Protein AF-A0A851GVS4-F1 (afdb_monomer_lite)

Secondary structure (DSSP, 8-state):
-HHHHHHHHHHHHHHTTSHHHHHHHHHHHHHHHH--SHHHHHHHHHHHHHHH-TT--EEEEEEEEEEE-SSEEEEEEEEEESS-EEEEEEEEEE-TTS-EEEEEEEEEEES-TT--EEEEE-TTS-EEEEESSTTEEEEEEE-

Radius of gyration: 20.76 Å; chains: 1; bounding box: 72×28×41 Å

Foldseek 3Di:
DVVVVVVVVVVVVVVVPPPVVVVVVVVLVVVCVFPVDQVSVQVVVQVVCCVPPVVKDWDGFPDWDWQFFPFKIKIWTWTATPVGIFIKIWMFGQDPVRPTPWIKIKGKDADDPPKYKDWDADPNRDIDIFIPDPRIGMDMDID

pLDDT: mean 79.57, std 13.98, range [48.69, 97.5]

Structure (mmCIF, N/CA/C/O backbone):
data_AF-A0A851GVS4-F1
#
_entry.id   AF-A0A851GVS4-F1
#
loop_
_atom_site.group_PDB
_atom_site.id
_atom_site.type_symbol
_atom_site.label_atom_id
_atom_site.label_alt_id
_atom_site.label_comp_id
_atom_site.label_asym_id
_atom_site.label_entity_id
_atom_site.label_seq_id
_atom_site.pdbx_PDB_ins_code
_atom_site.Cartn_x
_atom_site.Cartn_y
_atom_site.Cartn_z
_atom_site.occupancy
_atom_site.B_iso_or_equiv
_atom_site.auth_seq_id
_atom_site.auth_comp_id
_atom_site.auth_a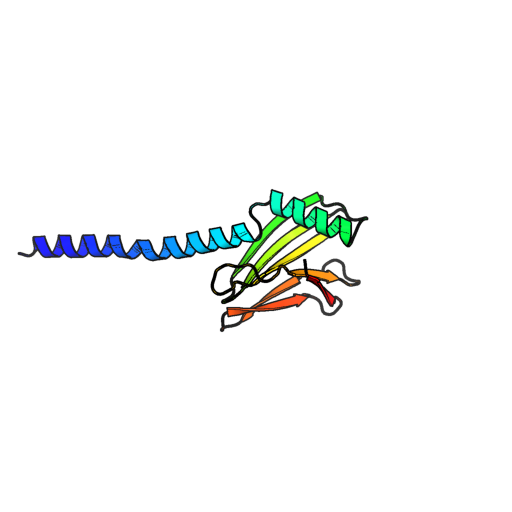sym_id
_atom_site.auth_atom_id
_atom_site.pdbx_PDB_model_num
ATOM 1 N N . MET A 1 1 ? 55.748 -13.628 -23.973 1.00 48.69 1 MET A N 1
ATOM 2 C CA . MET A 1 1 ? 54.461 -13.119 -24.513 1.00 48.69 1 MET A CA 1
ATOM 3 C C . MET A 1 1 ? 53.235 -13.552 -23.697 1.00 48.69 1 MET A C 1
ATOM 5 O O . MET A 1 1 ? 52.275 -12.799 -23.678 1.00 48.69 1 MET A O 1
ATOM 9 N N . ALA A 1 2 ? 53.270 -14.668 -22.953 1.00 49.44 2 ALA A N 1
ATOM 10 C CA . ALA A 1 2 ? 52.143 -15.147 -22.132 1.00 49.44 2 ALA A CA 1
ATOM 11 C C . ALA A 1 2 ? 51.725 -14.226 -20.957 1.00 49.44 2 ALA A C 1
ATOM 13 O O . ALA A 1 2 ? 50.553 -14.170 -20.605 1.00 49.44 2 ALA A O 1
ATOM 14 N N . SER A 1 3 ? 52.652 -13.444 -20.388 1.00 54.28 3 SER A N 1
ATOM 15 C CA . SER A 1 3 ? 52.369 -12.561 -19.238 1.00 54.28 3 SER A CA 1
ATOM 16 C C . SER A 1 3 ? 51.440 -11.377 -19.569 1.00 54.28 3 SER A C 1
ATOM 18 O O . SER A 1 3 ? 50.684 -10.932 -18.710 1.00 54.28 3 SER A O 1
ATOM 20 N N . LYS A 1 4 ? 51.417 -10.910 -20.828 1.00 52.44 4 LYS A N 1
ATOM 21 C CA . LYS A 1 4 ? 50.538 -9.803 -21.254 1.00 52.44 4 LYS A CA 1
ATOM 22 C C . LYS A 1 4 ? 49.075 -10.231 -21.423 1.00 52.44 4 LYS A C 1
ATOM 24 O O . LYS A 1 4 ? 48.183 -9.408 -21.264 1.00 52.44 4 LYS A O 1
ATOM 29 N N . ILE A 1 5 ? 48.835 -11.512 -21.709 1.00 59.41 5 ILE A N 1
ATOM 30 C CA . ILE A 1 5 ? 47.487 -12.070 -21.896 1.00 59.41 5 ILE A CA 1
ATOM 31 C C . ILE A 1 5 ? 46.782 -12.223 -20.542 1.00 59.41 5 ILE A C 1
ATOM 33 O O . ILE A 1 5 ? 45.598 -11.924 -20.427 1.00 59.41 5 ILE A O 1
ATOM 37 N N . PHE A 1 6 ? 47.522 -12.598 -19.495 1.00 57.72 6 PHE A N 1
ATOM 38 C CA . PHE A 1 6 ? 46.963 -12.766 -18.152 1.00 57.72 6 PH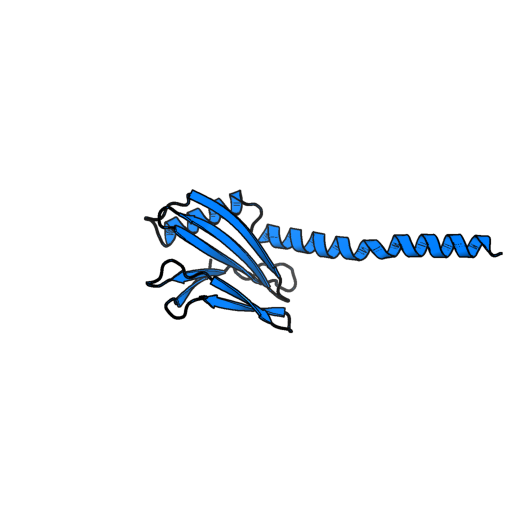E A CA 1
ATOM 39 C C . PHE A 1 6 ? 46.450 -11.444 -17.552 1.00 57.72 6 PHE A C 1
ATOM 41 O O . PHE A 1 6 ? 45.374 -11.409 -16.960 1.00 57.72 6 PHE A O 1
ATOM 48 N N . PHE A 1 7 ? 47.161 -10.333 -17.781 1.00 58.84 7 PHE A N 1
ATOM 49 C CA . PHE A 1 7 ? 46.721 -9.000 -17.343 1.00 58.84 7 PHE A CA 1
ATOM 50 C C . PHE A 1 7 ? 45.452 -8.510 -18.056 1.00 58.84 7 PHE A C 1
ATOM 52 O O . PHE A 1 7 ? 44.654 -7.802 -17.451 1.00 58.84 7 PHE A O 1
ATOM 59 N N . LEU A 1 8 ? 45.247 -8.908 -19.315 1.00 58.38 8 LEU A N 1
ATOM 60 C CA . LEU A 1 8 ? 44.084 -8.521 -20.122 1.00 58.38 8 LEU A CA 1
ATOM 61 C C . LEU A 1 8 ? 42.803 -9.255 -19.699 1.00 58.38 8 LEU A C 1
ATOM 63 O O . LEU A 1 8 ? 41.716 -8.688 -19.742 1.00 58.38 8 LEU A O 1
ATOM 67 N N . ILE A 1 9 ? 42.928 -10.508 -19.254 1.00 59.66 9 ILE A N 1
ATOM 68 C CA . ILE A 1 9 ? 41.795 -11.284 -18.732 1.00 59.66 9 ILE A CA 1
ATOM 69 C C . ILE A 1 9 ? 41.382 -10.754 -17.352 1.00 59.66 9 ILE A C 1
ATOM 71 O O . ILE A 1 9 ? 40.192 -10.629 -17.076 1.00 59.66 9 ILE A O 1
ATOM 75 N N . LEU A 1 10 ? 42.347 -10.371 -16.507 1.00 54.94 10 LEU A N 1
ATOM 76 C CA . LEU A 1 10 ? 42.060 -9.843 -15.172 1.00 54.94 10 LEU A CA 1
ATOM 77 C C . LEU A 1 10 ? 41.293 -8.508 -15.227 1.00 54.94 10 LEU A C 1
ATOM 79 O O . LEU A 1 10 ? 40.365 -8.312 -14.449 1.00 54.94 10 LEU A O 1
ATOM 83 N N . THR A 1 11 ? 41.613 -7.608 -16.165 1.00 57.19 11 THR A N 1
ATOM 84 C CA . THR A 1 11 ? 40.898 -6.325 -16.316 1.00 57.19 11 THR A CA 1
ATOM 85 C C . THR A 1 11 ? 39.483 -6.476 -16.879 1.00 57.19 11 THR A C 1
ATOM 87 O O . THR A 1 11 ? 38.597 -5.716 -16.490 1.00 57.19 11 THR A O 1
ATOM 90 N N . LEU A 1 12 ? 39.228 -7.474 -17.732 1.00 56.25 12 LEU A N 1
ATOM 91 C CA . LEU A 1 12 ? 37.886 -7.757 -18.260 1.00 56.25 12 LEU A CA 1
ATOM 92 C C . LEU A 1 12 ? 36.922 -8.296 -17.190 1.00 56.25 12 LEU A C 1
ATOM 94 O O . LEU A 1 12 ? 35.733 -7.985 -17.232 1.00 56.25 12 LEU A O 1
ATOM 98 N N . VAL A 1 13 ? 37.421 -9.039 -16.197 1.00 59.09 13 VAL A N 1
ATOM 99 C CA . VAL A 1 13 ? 36.590 -9.562 -15.096 1.00 59.09 13 VAL A CA 1
ATOM 100 C C . VAL A 1 13 ? 36.129 -8.445 -14.148 1.00 59.09 13 VAL A C 1
ATOM 102 O O . VAL A 1 13 ? 34.998 -8.485 -13.670 1.00 59.09 13 VAL A O 1
ATOM 105 N N . PHE A 1 14 ? 36.936 -7.398 -13.928 1.00 54.66 14 PHE A N 1
ATOM 106 C CA . PHE A 1 14 ? 36.539 -6.266 -13.074 1.00 54.66 14 PHE A CA 1
ATOM 107 C C . PHE A 1 14 ? 35.487 -5.341 -13.712 1.00 54.66 14 PHE A C 1
ATOM 109 O O . PHE A 1 14 ? 34.720 -4.706 -12.990 1.00 54.66 14 PHE A O 1
ATOM 116 N N . LEU A 1 15 ? 35.398 -5.287 -15.045 1.00 54.78 15 LEU A N 1
ATOM 117 C CA . LEU A 1 15 ? 34.402 -4.470 -15.755 1.00 54.78 15 LEU A CA 1
ATOM 118 C C . LEU A 1 15 ? 33.012 -5.132 -15.826 1.00 54.78 15 LEU A C 1
ATOM 120 O O . LEU A 1 15 ? 32.016 -4.446 -16.049 1.00 54.78 15 LEU A O 1
ATOM 124 N N . GLY A 1 16 ? 32.915 -6.446 -15.593 1.00 53.00 16 GLY A N 1
ATOM 125 C CA . GLY A 1 16 ? 31.657 -7.200 -15.679 1.00 53.00 16 GLY A CA 1
ATOM 126 C C . GLY A 1 16 ? 30.647 -6.936 -14.553 1.00 53.00 16 GLY A C 1
ATOM 127 O O . GLY A 1 16 ? 29.474 -7.262 -14.711 1.00 53.00 16 GLY A O 1
ATOM 128 N N . CYS A 1 17 ? 31.059 -6.320 -13.439 1.00 55.59 17 CYS A N 1
ATOM 129 C CA . CYS A 1 17 ? 30.202 -6.137 -12.257 1.00 55.59 17 CYS A CA 1
ATOM 130 C C . CYS A 1 17 ? 29.549 -4.751 -12.118 1.00 55.59 17 CYS A C 1
ATOM 132 O O . CYS A 1 17 ? 28.800 -4.538 -11.168 1.00 55.59 17 CYS A O 1
ATOM 134 N N . GLN A 1 18 ? 29.786 -3.793 -13.019 1.00 55.22 18 GLN A N 1
ATOM 135 C CA . GLN A 1 18 ? 29.234 -2.439 -12.835 1.00 55.22 18 GLN A CA 1
ATOM 136 C C . GLN A 1 18 ? 27.766 -2.288 -13.273 1.00 55.22 18 GLN A C 1
ATOM 138 O O . GLN A 1 18 ? 27.048 -1.480 -12.688 1.00 55.22 18 GLN A O 1
ATOM 143 N N . LYS A 1 19 ? 27.283 -3.091 -14.234 1.00 52.72 19 LYS A N 1
ATOM 144 C CA . LYS A 1 19 ? 25.928 -2.938 -14.801 1.00 52.72 19 LYS A CA 1
ATOM 145 C C . LYS A 1 19 ? 24.806 -3.222 -13.788 1.00 52.72 19 LYS A C 1
ATOM 147 O O . LYS A 1 19 ? 23.814 -2.508 -13.765 1.00 52.72 19 LYS A O 1
ATOM 152 N N . SER A 1 20 ? 24.994 -4.198 -12.896 1.00 56.59 20 SER A N 1
ATOM 153 C CA . SER A 1 20 ? 23.964 -4.602 -11.922 1.00 56.59 20 SER A CA 1
ATOM 154 C C . SER A 1 20 ? 23.690 -3.557 -10.832 1.00 56.59 20 SER A C 1
ATOM 156 O O . SER A 1 20 ? 22.595 -3.535 -10.276 1.00 56.59 20 SER A O 1
ATOM 158 N N . ASN A 1 21 ? 24.662 -2.698 -10.506 1.00 58.97 21 ASN A N 1
ATOM 159 C CA . ASN A 1 21 ? 24.490 -1.692 -9.452 1.00 58.97 21 ASN A CA 1
ATOM 160 C C . ASN A 1 21 ? 23.712 -0.459 -9.931 1.00 58.97 21 ASN A C 1
ATOM 162 O O . ASN A 1 21 ? 23.054 0.195 -9.120 1.00 58.97 21 ASN A O 1
ATOM 166 N N . GLN A 1 22 ? 23.771 -0.135 -11.227 1.00 60.94 22 GLN A N 1
ATOM 167 C CA . GLN A 1 22 ? 23.018 0.990 -11.787 1.00 60.94 22 GLN A CA 1
ATOM 168 C C . GLN A 1 22 ? 21.512 0.716 -11.785 1.00 60.94 22 GLN A C 1
ATOM 170 O O . GLN A 1 22 ? 20.756 1.565 -11.317 1.00 60.94 22 GLN A O 1
ATOM 175 N N . ASP A 1 23 ? 21.097 -0.482 -12.203 1.00 70.06 23 ASP A N 1
ATOM 176 C CA . ASP A 1 23 ? 19.679 -0.857 -12.256 1.00 70.06 23 ASP A CA 1
ATOM 177 C C . ASP A 1 23 ? 19.051 -0.856 -10.853 1.00 70.06 23 ASP A C 1
ATOM 179 O O . ASP A 1 23 ? 17.993 -0.270 -10.642 1.00 70.06 23 ASP A O 1
ATOM 183 N N . TYR A 1 24 ? 19.745 -1.405 -9.852 1.00 70.88 24 TYR A N 1
ATOM 184 C CA . TYR A 1 24 ? 19.260 -1.408 -8.467 1.00 70.88 24 TYR A CA 1
ATOM 185 C C . TYR A 1 24 ? 19.158 0.001 -7.856 1.00 70.88 24 TYR A C 1
ATOM 187 O O . TYR A 1 24 ? 18.193 0.320 -7.162 1.00 70.88 24 TYR A O 1
ATOM 195 N N . THR A 1 25 ? 20.130 0.874 -8.139 1.00 74.50 25 THR A N 1
ATOM 196 C CA . THR A 1 25 ? 20.103 2.266 -7.656 1.00 74.50 25 THR A CA 1
ATOM 197 C C . THR A 1 25 ? 18.932 3.038 -8.263 1.00 74.50 25 THR A C 1
ATOM 199 O O . THR A 1 25 ? 18.276 3.807 -7.560 1.00 74.50 25 THR A O 1
ATOM 202 N N . HIS A 1 26 ? 18.647 2.806 -9.545 1.00 76.94 26 HIS A N 1
ATOM 203 C CA . HIS A 1 26 ? 17.510 3.401 -10.237 1.00 76.94 26 HIS A CA 1
ATOM 204 C C . HIS A 1 26 ? 16.175 2.931 -9.640 1.00 76.94 26 HIS A C 1
ATOM 206 O O . HIS A 1 26 ? 15.321 3.764 -9.344 1.00 76.94 26 HIS A O 1
ATOM 212 N N . LEU A 1 27 ? 16.023 1.631 -9.357 1.00 77.62 27 LEU A N 1
ATOM 213 C CA . LEU A 1 27 ? 14.824 1.095 -8.698 1.00 77.62 27 LEU A CA 1
ATOM 214 C C . LEU A 1 27 ? 14.587 1.756 -7.333 1.00 77.62 27 LEU A C 1
ATOM 216 O O . LEU A 1 27 ? 13.500 2.275 -7.097 1.00 77.62 27 LEU A O 1
ATOM 220 N N . ILE A 1 28 ? 15.613 1.855 -6.477 1.00 79.88 28 ILE A N 1
ATOM 221 C CA . ILE A 1 28 ? 15.496 2.538 -5.173 1.00 79.88 28 ILE A CA 1
ATOM 222 C C . ILE A 1 28 ? 15.087 4.007 -5.339 1.00 79.88 28 ILE A C 1
ATOM 224 O O . ILE A 1 28 ? 14.313 4.540 -4.542 1.00 79.88 28 ILE A O 1
ATOM 228 N N . GLN A 1 29 ? 15.631 4.705 -6.339 1.00 81.88 29 GLN A N 1
ATOM 229 C CA . GLN A 1 29 ? 15.257 6.095 -6.600 1.00 81.88 29 GLN A CA 1
ATOM 230 C C . GLN A 1 29 ? 13.784 6.213 -6.990 1.00 81.88 29 GLN A C 1
ATOM 232 O O . GLN A 1 29 ? 13.114 7.128 -6.516 1.00 81.88 29 GLN A O 1
ATOM 237 N N . GLN A 1 30 ? 13.272 5.293 -7.805 1.00 80.50 30 GLN A N 1
ATOM 238 C CA . GLN A 1 30 ? 11.866 5.282 -8.188 1.00 80.50 30 GLN A CA 1
ATOM 239 C C . GLN A 1 30 ? 10.942 4.886 -7.024 1.00 80.50 30 GLN A C 1
ATOM 241 O O . GLN A 1 30 ? 9.915 5.529 -6.829 1.00 80.50 30 GLN A O 1
ATOM 246 N N . GLU A 1 31 ? 11.327 3.918 -6.188 1.00 85.81 31 GLU A N 1
ATOM 247 C CA . GLU A 1 31 ? 10.598 3.566 -4.957 1.00 85.81 31 GLU A CA 1
ATOM 248 C C . GLU A 1 31 ? 10.449 4.777 -4.031 1.00 85.81 31 GLU A C 1
ATOM 250 O O . GLU A 1 31 ? 9.354 5.072 -3.547 1.00 85.81 31 GLU A O 1
ATOM 255 N N . LYS A 1 32 ? 11.534 5.544 -3.858 1.00 83.44 32 LYS A N 1
ATOM 256 C CA . LYS A 1 32 ? 11.541 6.772 -3.052 1.00 83.44 32 LYS A CA 1
ATOM 257 C C . LYS A 1 32 ? 10.652 7.881 -3.609 1.00 83.44 32 LYS A C 1
ATOM 259 O O . LYS A 1 32 ? 10.246 8.743 -2.830 1.00 83.44 32 LYS A O 1
ATOM 264 N N . LYS A 1 33 ? 10.358 7.883 -4.917 1.00 81.81 33 LYS A N 1
ATOM 265 C CA . LYS A 1 33 ? 9.393 8.823 -5.515 1.00 81.81 33 LYS A CA 1
ATOM 266 C C . LYS A 1 33 ? 7.962 8.521 -5.043 1.00 81.81 33 LYS A C 1
ATOM 268 O O . LYS A 1 33 ? 7.194 9.463 -4.880 1.00 81.81 33 LYS A O 1
ATOM 273 N N . ILE A 1 34 ? 7.637 7.255 -4.755 1.00 84.94 34 ILE A N 1
ATOM 274 C CA . ILE A 1 34 ? 6.320 6.846 -4.237 1.00 84.94 34 ILE A CA 1
ATOM 275 C C . ILE A 1 34 ? 6.287 6.958 -2.711 1.00 84.94 34 ILE A C 1
ATOM 277 O O . ILE A 1 34 ? 5.480 7.687 -2.148 1.00 84.94 34 ILE A O 1
ATOM 281 N N . VAL A 1 35 ? 7.181 6.254 -2.015 1.00 87.56 35 VAL A N 1
ATOM 282 C CA . VAL A 1 35 ? 7.267 6.269 -0.550 1.00 87.56 35 VAL A CA 1
ATOM 283 C C . VAL A 1 35 ? 8.730 6.399 -0.148 1.00 87.56 35 VAL A C 1
ATOM 285 O O . VAL A 1 35 ? 9.501 5.445 -0.210 1.00 87.56 35 VAL A O 1
ATOM 288 N N . ALA A 1 36 ? 9.116 7.598 0.291 1.00 87.19 36 ALA A N 1
ATOM 289 C CA . ALA A 1 36 ? 10.505 7.905 0.631 1.00 87.19 36 ALA A CA 1
ATOM 290 C C . ALA A 1 36 ? 11.013 7.162 1.881 1.00 87.19 36 ALA A C 1
ATOM 292 O O . ALA A 1 36 ? 12.207 6.867 1.978 1.00 87.19 36 ALA A O 1
ATOM 293 N N . SER A 1 37 ? 10.127 6.886 2.843 1.00 89.38 37 SER A N 1
ATOM 294 C CA . SER A 1 37 ? 10.455 6.230 4.112 1.00 89.38 37 SER A CA 1
ATOM 295 C C . SER A 1 37 ? 9.210 5.659 4.807 1.00 89.38 37 SER A C 1
ATOM 297 O O . SER A 1 37 ? 8.080 5.892 4.373 1.00 89.38 37 SER A O 1
ATOM 299 N N . LYS A 1 38 ? 9.402 4.931 5.919 1.00 90.25 38 LYS A N 1
ATOM 300 C CA . LYS A 1 38 ? 8.290 4.458 6.764 1.00 90.25 38 LYS A CA 1
ATOM 301 C C . LYS A 1 38 ? 7.496 5.614 7.376 1.00 90.25 38 LYS A C 1
ATOM 303 O O . LYS A 1 38 ? 6.287 5.495 7.528 1.00 90.25 38 LYS A O 1
ATOM 308 N N . GLU A 1 39 ? 8.154 6.721 7.698 1.00 93.44 39 GLU A N 1
ATOM 309 C CA . GLU A 1 39 ? 7.521 7.937 8.213 1.00 93.44 39 GLU A CA 1
ATOM 310 C C . GLU A 1 39 ? 6.642 8.582 7.135 1.00 93.44 39 GLU A C 1
ATOM 312 O O . GLU A 1 39 ? 5.481 8.879 7.394 1.00 93.44 39 GLU A O 1
ATOM 317 N N . ALA A 1 40 ? 7.139 8.684 5.896 1.00 92.38 40 ALA A N 1
ATOM 318 C CA . ALA A 1 40 ? 6.330 9.154 4.771 1.00 92.38 40 ALA A CA 1
ATOM 319 C C . ALA A 1 40 ? 5.122 8.231 4.510 1.00 92.38 40 ALA A C 1
ATOM 321 O O . ALA A 1 40 ? 4.024 8.705 4.218 1.00 92.38 40 ALA A O 1
ATOM 322 N N . ALA A 1 41 ? 5.298 6.911 4.655 1.00 93.81 41 ALA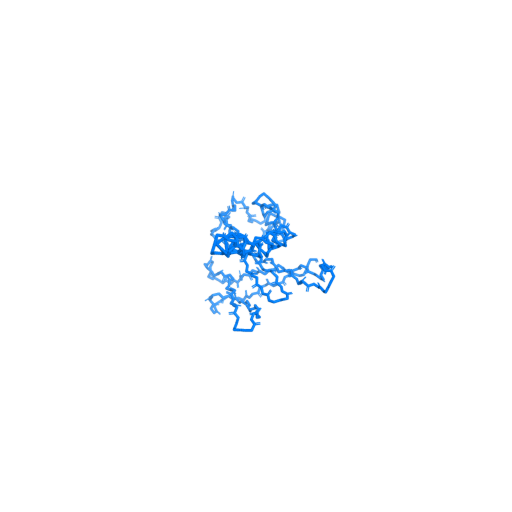 A N 1
ATOM 323 C CA . ALA A 1 41 ? 4.192 5.955 4.590 1.00 93.81 41 ALA A CA 1
ATOM 324 C C . ALA A 1 41 ? 3.165 6.198 5.707 1.00 93.81 41 ALA A C 1
ATOM 326 O O . ALA A 1 41 ? 1.964 6.174 5.450 1.00 93.81 41 ALA A O 1
ATOM 327 N N . PHE A 1 42 ? 3.633 6.457 6.932 1.00 95.88 42 PHE A N 1
ATOM 328 C CA . PHE A 1 42 ? 2.781 6.745 8.082 1.00 95.88 42 PHE A CA 1
ATOM 329 C C . PHE A 1 42 ? 1.929 7.993 7.840 1.00 95.88 42 PHE A C 1
ATOM 331 O O . PHE A 1 42 ? 0.715 7.957 8.039 1.00 95.88 42 PHE A O 1
ATOM 338 N N . GLU A 1 43 ? 2.536 9.079 7.358 1.00 94.62 43 GLU A N 1
ATOM 339 C CA . GLU A 1 43 ? 1.826 10.321 7.036 1.00 94.62 43 GLU A CA 1
ATOM 340 C C . GLU A 1 43 ? 0.755 10.102 5.963 1.00 94.62 43 GLU A C 1
ATOM 342 O O . GLU A 1 43 ? -0.398 10.492 6.156 1.00 94.62 43 GLU A O 1
ATOM 347 N N . ARG A 1 44 ? 1.101 9.415 4.866 1.00 91.62 44 ARG A N 1
ATOM 348 C CA . ARG A 1 44 ? 0.157 9.118 3.778 1.00 91.62 44 ARG A CA 1
ATOM 349 C C . ARG A 1 44 ? -1.017 8.258 4.241 1.00 91.62 44 ARG A C 1
ATOM 351 O O . ARG A 1 44 ? -2.165 8.590 3.953 1.00 91.62 44 ARG A O 1
ATOM 358 N N . VAL A 1 45 ? -0.752 7.183 4.987 1.00 93.81 45 VAL A N 1
ATOM 359 C CA . VAL A 1 45 ? -1.816 6.322 5.530 1.00 93.81 45 VAL A CA 1
ATOM 360 C C . VAL A 1 45 ? -2.687 7.102 6.515 1.00 93.81 45 VAL A C 1
ATOM 362 O O . VAL A 1 45 ? -3.906 6.992 6.458 1.00 93.81 45 VAL A O 1
ATOM 365 N N . THR A 1 46 ? -2.097 7.946 7.364 1.00 95.25 46 THR A N 1
ATOM 366 C CA . THR A 1 46 ? -2.858 8.789 8.301 1.00 95.25 46 THR A CA 1
ATOM 367 C C . THR A 1 46 ? -3.812 9.727 7.562 1.00 95.25 46 THR A C 1
ATOM 369 O O . THR A 1 46 ? -4.983 9.819 7.923 1.00 95.25 46 THR A O 1
ATOM 372 N N . GLN A 1 47 ? -3.343 10.396 6.503 1.00 93.00 47 GLN A N 1
ATOM 373 C CA . GLN A 1 47 ? -4.182 11.274 5.679 1.00 93.00 47 GLN A CA 1
ATOM 374 C C . GLN A 1 47 ? -5.311 10.504 4.984 1.00 93.00 47 GLN A C 1
ATOM 376 O O . GLN A 1 47 ? -6.449 10.975 4.939 1.00 93.00 47 GLN A O 1
ATOM 381 N N . TYR A 1 48 ? -5.009 9.312 4.467 1.00 91.56 48 TYR A N 1
ATOM 382 C CA . TYR A 1 48 ? -5.996 8.435 3.848 1.00 91.56 48 TYR A CA 1
ATOM 383 C C . TYR A 1 48 ? -7.087 8.004 4.841 1.00 91.56 48 TYR A C 1
ATOM 385 O O . TYR A 1 48 ? -8.274 8.182 4.554 1.00 91.56 48 TYR A O 1
ATOM 393 N N . LEU A 1 49 ? -6.699 7.504 6.021 1.00 92.19 49 LEU A N 1
ATOM 394 C CA . LEU A 1 49 ? -7.634 7.091 7.071 1.00 92.19 49 LEU A CA 1
ATOM 395 C C . LEU A 1 49 ? -8.488 8.270 7.537 1.00 92.19 49 LEU A C 1
ATOM 397 O O . LEU A 1 49 ? -9.705 8.154 7.563 1.00 92.19 49 LEU A O 1
ATOM 401 N N . ALA A 1 50 ? -7.898 9.443 7.775 1.00 92.69 50 ALA A N 1
ATOM 402 C CA . ALA A 1 50 ? -8.656 10.630 8.173 1.00 92.69 50 ALA A CA 1
ATOM 403 C C . ALA A 1 50 ? -9.751 11.024 7.159 1.00 92.69 50 ALA A C 1
ATOM 405 O O . ALA A 1 50 ? -10.779 11.578 7.548 1.00 92.69 50 ALA A O 1
ATOM 406 N N . LYS A 1 51 ? -9.542 10.744 5.863 1.00 89.44 51 LYS A N 1
ATOM 407 C CA . LYS A 1 51 ? -10.502 11.047 4.792 1.00 89.44 51 LYS A CA 1
ATOM 408 C C . LYS A 1 51 ? -11.573 9.967 4.624 1.00 89.44 51 LYS A C 1
ATOM 410 O O . LYS A 1 51 ? -12.726 10.313 4.389 1.00 89.44 51 LYS A O 1
ATOM 415 N N . GLN A 1 52 ? -11.193 8.690 4.680 1.00 87.31 52 GLN A N 1
ATOM 416 C CA . GLN A 1 52 ? -12.077 7.570 4.317 1.00 87.31 52 GLN A CA 1
ATOM 417 C C . GLN A 1 52 ? -12.664 6.838 5.529 1.00 87.31 52 GLN A C 1
ATOM 419 O O . GLN A 1 52 ? -13.791 6.353 5.472 1.00 87.31 52 GLN A O 1
ATOM 424 N N . PHE A 1 53 ? -11.916 6.786 6.629 1.00 89.12 53 PHE A N 1
ATOM 425 C CA . PHE A 1 53 ? -12.232 6.048 7.850 1.00 89.12 53 PHE A CA 1
ATOM 426 C C . PHE A 1 53 ? -11.874 6.903 9.079 1.00 89.12 53 PHE A C 1
ATOM 428 O O . PHE A 1 53 ? -10.939 6.574 9.805 1.00 89.12 53 PHE A O 1
ATOM 435 N N . PRO A 1 54 ? -12.577 8.026 9.327 1.00 89.50 54 PRO A N 1
ATOM 436 C CA . PRO A 1 54 ? -12.179 9.021 10.332 1.00 89.50 54 PRO A CA 1
ATOM 437 C C . PRO A 1 54 ? -12.174 8.493 11.775 1.00 89.50 54 PRO A C 1
ATOM 439 O O . PRO A 1 54 ? -11.588 9.116 12.658 1.00 89.50 54 PRO A O 1
ATOM 442 N N . GLU A 1 55 ? -12.833 7.361 12.023 1.00 90.44 55 GLU A N 1
ATOM 443 C CA . GLU A 1 55 ? -12.823 6.676 13.315 1.00 90.44 55 GLU A CA 1
ATOM 444 C C . GLU A 1 55 ? -11.606 5.753 13.487 1.00 90.44 55 GLU A C 1
ATOM 446 O O . GLU A 1 55 ? -11.302 5.357 14.611 1.00 90.44 55 GLU A O 1
ATOM 451 N N . GLU A 1 56 ? -10.881 5.426 12.413 1.00 91.56 56 GLU A N 1
ATOM 452 C CA . GLU A 1 56 ? -9.668 4.612 12.462 1.00 91.56 56 GLU A CA 1
ATOM 453 C C . GLU A 1 56 ? -8.419 5.452 12.754 1.00 91.56 56 GLU A C 1
ATOM 455 O O . GLU A 1 56 ? -8.170 6.501 12.162 1.00 91.56 56 GLU A O 1
ATOM 460 N N . ALA A 1 57 ? -7.597 4.951 13.673 1.00 93.75 57 ALA A N 1
ATOM 461 C CA . ALA A 1 57 ? -6.352 5.553 14.106 1.00 93.75 57 ALA A CA 1
ATOM 462 C C . ALA A 1 57 ? -5.186 4.631 13.743 1.00 93.75 57 ALA A C 1
ATOM 464 O O . ALA A 1 57 ? -5.117 3.476 14.172 1.00 93.75 57 ALA A O 1
ATOM 465 N N . LEU A 1 58 ? -4.241 5.165 12.970 1.00 96.88 58 LEU A N 1
ATOM 466 C CA . LEU A 1 58 ? -3.015 4.460 12.622 1.00 96.88 58 LEU A CA 1
ATOM 467 C C . LEU A 1 58 ? -2.138 4.266 13.864 1.00 96.88 58 LEU A C 1
ATOM 469 O O . LEU A 1 58 ? -1.735 5.238 14.500 1.00 96.88 58 LEU A O 1
ATOM 473 N N . LEU A 1 59 ? -1.803 3.014 14.178 1.00 96.69 59 LEU A N 1
ATOM 474 C CA . LEU A 1 59 ? -0.889 2.677 15.270 1.00 96.69 59 LEU A CA 1
ATOM 475 C C . LEU A 1 59 ? 0.554 2.589 14.773 1.00 96.69 59 LEU A C 1
ATOM 477 O O . LEU A 1 59 ? 1.457 3.148 15.390 1.00 96.69 59 LEU A O 1
ATOM 481 N N . GLN A 1 60 ? 0.780 1.887 13.658 1.00 96.94 60 GLN A N 1
ATOM 482 C CA . GLN A 1 60 ? 2.118 1.700 13.094 1.00 96.94 60 GLN A CA 1
ATOM 483 C C . GLN A 1 60 ? 2.104 1.240 11.632 1.00 96.94 60 GLN A C 1
ATOM 485 O O . GLN A 1 60 ? 1.144 0.628 11.158 1.00 96.94 60 GLN A O 1
ATOM 490 N N . ILE A 1 61 ? 3.228 1.476 10.945 1.00 97.50 61 ILE A N 1
ATOM 491 C CA . ILE A 1 61 ? 3.560 0.852 9.659 1.00 97.50 61 ILE A CA 1
ATOM 492 C C . ILE A 1 61 ? 4.425 -0.386 9.912 1.00 97.50 61 ILE A C 1
ATOM 494 O O . ILE A 1 61 ?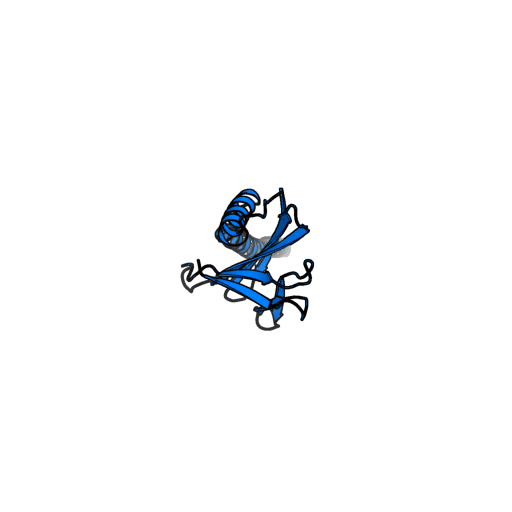 5.605 -0.286 10.273 1.00 97.50 61 ILE A O 1
ATOM 498 N N . ASN A 1 62 ? 3.855 -1.562 9.664 1.00 94.88 62 ASN A N 1
ATOM 499 C CA . ASN A 1 62 ? 4.539 -2.840 9.839 1.00 94.88 62 ASN A CA 1
ATOM 500 C C . ASN A 1 62 ? 5.628 -2.996 8.773 1.00 94.88 62 ASN A C 1
ATOM 502 O O . ASN A 1 62 ? 6.818 -3.167 9.073 1.00 94.88 62 ASN A O 1
ATOM 506 N N . HIS A 1 63 ? 5.228 -2.876 7.508 1.00 93.50 63 HIS A N 1
ATOM 507 C CA . HIS A 1 63 ? 6.096 -3.141 6.372 1.00 93.50 63 HIS A CA 1
ATOM 508 C C . HIS A 1 63 ? 5.678 -2.339 5.136 1.00 93.50 63 HIS A C 1
ATOM 510 O O . HIS A 1 63 ? 4.500 -2.051 4.948 1.00 93.50 63 HIS A O 1
ATOM 516 N N . VAL A 1 64 ? 6.653 -2.002 4.292 1.00 93.44 64 VAL A N 1
ATOM 517 C CA . VAL A 1 64 ? 6.430 -1.409 2.969 1.00 93.44 64 VAL A CA 1
ATOM 518 C C . VAL A 1 64 ? 7.176 -2.275 1.963 1.00 93.44 64 VAL A C 1
ATOM 520 O O . VAL A 1 64 ? 8.373 -2.505 2.134 1.00 93.44 64 VAL A O 1
ATOM 523 N N . SER A 1 65 ? 6.472 -2.768 0.951 1.00 90.56 65 SER A N 1
ATOM 524 C CA . SER A 1 65 ? 7.048 -3.533 -0.158 1.00 90.56 65 SER A CA 1
ATOM 525 C C . SER A 1 65 ? 6.801 -2.815 -1.474 1.00 90.56 65 SER A C 1
ATOM 527 O O . SER A 1 65 ? 5.818 -2.092 -1.609 1.00 90.56 65 SER A O 1
ATOM 529 N N . PHE A 1 66 ? 7.651 -3.071 -2.462 1.00 90.12 66 PHE A N 1
ATOM 530 C CA . PHE A 1 66 ? 7.501 -2.520 -3.801 1.00 90.12 66 PHE A CA 1
ATOM 531 C C . PHE A 1 66 ? 7.403 -3.643 -4.828 1.00 90.12 66 PHE A C 1
ATOM 533 O O . PHE A 1 66 ? 8.118 -4.642 -4.748 1.00 90.12 66 PHE A O 1
ATOM 540 N N . VAL A 1 67 ? 6.501 -3.474 -5.790 1.00 87.25 67 VAL A N 1
ATOM 541 C CA . VAL A 1 67 ? 6.361 -4.337 -6.960 1.00 87.25 67 VAL A CA 1
ATOM 542 C C . VAL A 1 67 ? 6.603 -3.488 -8.197 1.00 87.25 67 VAL A C 1
ATOM 544 O O . VAL A 1 67 ? 5.935 -2.477 -8.414 1.00 87.25 67 VAL A O 1
ATOM 547 N N . HIS A 1 68 ? 7.565 -3.918 -9.006 1.00 84.19 68 HIS A N 1
ATOM 548 C CA . HIS A 1 68 ? 7.979 -3.234 -10.223 1.00 84.19 68 HIS A CA 1
ATOM 549 C C . HIS A 1 68 ? 7.370 -3.937 -11.432 1.00 84.19 68 HIS A C 1
ATOM 551 O O . HIS A 1 68 ? 7.651 -5.109 -11.679 1.00 84.19 68 HIS A O 1
ATOM 557 N N . GLY A 1 69 ? 6.520 -3.226 -12.165 1.00 79.06 69 GLY A N 1
ATOM 558 C CA . GLY A 1 69 ? 6.048 -3.623 -13.486 1.00 79.06 69 GLY A CA 1
ATOM 559 C C . GLY A 1 69 ? 6.776 -2.858 -14.586 1.00 79.06 69 GLY A C 1
ATOM 560 O O . GLY A 1 69 ? 7.541 -1.933 -14.322 1.00 79.06 69 GLY A O 1
ATOM 561 N N . SER A 1 70 ? 6.496 -3.197 -15.842 1.00 77.88 70 SER A N 1
ATOM 562 C CA . SER A 1 70 ? 7.166 -2.561 -16.987 1.00 77.88 70 SER A CA 1
ATOM 563 C C . SER A 1 70 ? 6.874 -1.061 -17.122 1.00 77.88 70 SER A C 1
ATOM 565 O O . SER A 1 70 ? 7.713 -0.324 -17.626 1.00 77.88 70 SER A O 1
ATOM 567 N N . HIS A 1 71 ? 5.700 -0.606 -16.666 1.00 77.62 71 HIS A N 1
ATOM 568 C CA . HIS A 1 71 ? 5.232 0.784 -16.821 1.00 77.62 71 HIS A CA 1
ATOM 569 C C . HIS A 1 71 ? 4.625 1.370 -15.541 1.00 77.62 71 HIS A C 1
ATOM 571 O O . HIS A 1 71 ? 4.033 2.446 -15.559 1.00 77.62 71 HIS A O 1
ATOM 577 N N . LYS A 1 72 ? 4.713 0.652 -14.421 1.00 83.81 72 LYS A N 1
ATOM 578 C CA . LYS A 1 72 ? 4.164 1.102 -13.143 1.00 83.81 72 LYS A CA 1
ATOM 579 C C . LYS A 1 72 ? 4.949 0.522 -11.988 1.00 83.81 72 LYS A C 1
ATOM 581 O O . LYS A 1 72 ? 5.453 -0.596 -12.082 1.00 83.81 72 LYS A O 1
ATOM 586 N N . ILE A 1 73 ? 4.993 1.262 -10.893 1.00 86.12 73 ILE A N 1
ATOM 587 C CA . ILE A 1 73 ? 5.517 0.778 -9.622 1.00 86.12 73 ILE A CA 1
ATOM 588 C C . ILE A 1 73 ? 4.390 0.849 -8.607 1.00 86.12 73 ILE A C 1
ATOM 590 O O . ILE A 1 73 ? 3.610 1.801 -8.576 1.00 86.12 73 ILE A O 1
ATOM 594 N N . VAL A 1 74 ? 4.295 -0.199 -7.802 1.00 89.88 74 VAL A N 1
ATOM 595 C CA . VAL A 1 74 ? 3.250 -0.369 -6.804 1.00 89.88 74 VAL A CA 1
ATOM 596 C C . VAL A 1 74 ? 3.903 -0.466 -5.435 1.00 89.88 74 VAL A C 1
ATOM 598 O O . VAL A 1 74 ? 4.705 -1.368 -5.199 1.00 89.88 74 VAL A O 1
ATOM 601 N N . ALA A 1 75 ? 3.563 0.447 -4.529 1.00 92.25 75 ALA A N 1
ATOM 602 C CA . ALA A 1 75 ? 3.945 0.367 -3.126 1.00 92.25 75 ALA A CA 1
ATOM 603 C C . ALA A 1 75 ? 2.818 -0.293 -2.323 1.00 92.25 75 ALA A C 1
ATOM 605 O O . ALA A 1 75 ? 1.685 0.183 -2.320 1.00 92.25 75 ALA A O 1
ATOM 606 N N . LEU A 1 76 ? 3.130 -1.384 -1.627 1.00 92.50 76 LEU A N 1
ATOM 607 C CA . LEU A 1 76 ? 2.233 -2.066 -0.702 1.00 92.50 76 LEU A CA 1
ATOM 608 C C . LEU A 1 76 ? 2.615 -1.667 0.719 1.00 92.50 76 LEU A C 1
ATOM 610 O O . LEU A 1 76 ? 3.681 -2.040 1.209 1.00 92.50 76 LEU A O 1
ATOM 614 N N . ILE A 1 77 ? 1.743 -0.924 1.386 1.00 94.81 77 ILE A N 1
ATOM 615 C CA . ILE A 1 77 ? 1.938 -0.460 2.755 1.00 94.81 77 ILE A CA 1
ATOM 616 C C . ILE A 1 77 ? 1.073 -1.320 3.670 1.00 94.81 77 ILE A C 1
ATOM 618 O O . ILE A 1 77 ? -0.151 -1.241 3.626 1.00 94.81 77 ILE A O 1
ATOM 622 N N . PHE A 1 78 ? 1.705 -2.135 4.508 1.00 93.62 78 PHE A N 1
ATOM 623 C CA . PHE A 1 78 ? 1.040 -2.933 5.534 1.00 93.62 78 PHE A CA 1
ATOM 624 C C . PHE A 1 78 ? 1.072 -2.178 6.857 1.00 93.62 78 PHE A C 1
ATOM 626 O O . PHE A 1 78 ? 2.147 -1.810 7.345 1.00 93.62 78 PHE A O 1
ATOM 633 N N . TYR A 1 79 ? -0.096 -1.966 7.449 1.00 94.50 79 TYR A N 1
ATOM 634 C CA . TYR A 1 79 ? -0.249 -1.140 8.637 1.00 94.50 79 TYR A CA 1
ATOM 635 C C . TYR A 1 79 ? -1.224 -1.752 9.637 1.00 94.5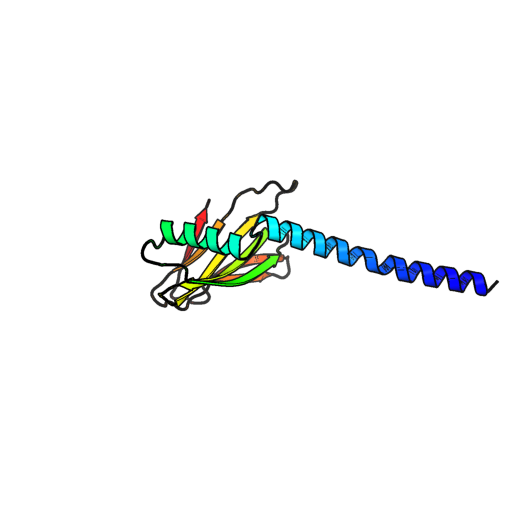0 79 TYR A C 1
ATOM 637 O O . TYR A 1 79 ? -1.962 -2.684 9.321 1.00 94.50 79 TYR A O 1
ATOM 645 N N . GLN A 1 80 ? -1.190 -1.241 10.864 1.00 95.19 80 GLN A N 1
ATOM 646 C CA . GLN A 1 80 ? -2.067 -1.674 11.944 1.00 95.19 80 GLN A CA 1
ATOM 647 C C . GLN A 1 80 ? -2.855 -0.484 12.486 1.00 95.19 80 GLN A C 1
ATOM 649 O O . GLN A 1 80 ? -2.272 0.566 12.772 1.00 95.19 80 GLN A O 1
ATOM 654 N N . THR A 1 81 ? -4.159 -0.667 12.657 1.00 94.81 81 THR A N 1
ATOM 655 C CA . THR A 1 81 ? -5.061 0.269 13.341 1.00 94.81 81 THR A CA 1
ATOM 656 C C . THR A 1 81 ? -5.638 -0.395 14.591 1.00 94.81 81 THR A C 1
ATOM 658 O O . THR A 1 81 ? -5.298 -1.534 14.926 1.00 94.81 81 THR A O 1
ATOM 661 N N . GLN A 1 82 ? -6.510 0.304 15.315 1.00 92.44 82 GLN A N 1
ATOM 662 C CA . GLN A 1 82 ? -7.239 -0.286 16.437 1.00 92.44 82 GLN A CA 1
ATOM 663 C C . GLN A 1 82 ? -8.239 -1.375 16.011 1.00 92.44 82 GLN A C 1
ATOM 665 O O . GLN A 1 82 ? -8.681 -2.140 16.866 1.00 92.44 82 GLN A O 1
ATOM 670 N N . THR A 1 83 ? -8.602 -1.453 14.723 1.00 88.56 83 THR A N 1
ATOM 671 C CA . THR A 1 83 ? -9.552 -2.446 14.191 1.00 88.56 83 THR A CA 1
ATOM 672 C C . THR A 1 83 ? -8.863 -3.700 13.653 1.00 88.56 83 THR A C 1
ATOM 674 O O . THR A 1 83 ? -9.507 -4.741 13.542 1.00 88.56 83 THR A O 1
ATOM 677 N N . GLY A 1 84 ? -7.556 -3.648 13.371 1.00 89.50 84 GLY A N 1
ATOM 678 C CA . GLY A 1 84 ? -6.801 -4.814 12.919 1.00 89.50 84 GLY A CA 1
ATOM 679 C C . GLY A 1 84 ? -5.595 -4.485 12.045 1.00 89.50 84 GLY A C 1
ATOM 680 O O . GLY A 1 84 ? -5.048 -3.381 12.077 1.00 89.50 84 GLY A O 1
ATOM 681 N N . GLU A 1 85 ? -5.156 -5.490 11.288 1.00 90.62 85 GLU A N 1
ATOM 682 C CA . GLU A 1 85 ? -4.115 -5.350 10.272 1.00 90.62 85 GLU A CA 1
ATOM 683 C C . GLU A 1 85 ? -4.725 -5.104 8.899 1.00 90.62 85 GLU A C 1
ATOM 685 O O . GLU A 1 85 ? -5.574 -5.867 8.444 1.00 90.62 85 GLU A O 1
ATOM 690 N N . HIS A 1 86 ? -4.183 -4.119 8.194 1.00 89.69 86 HIS A N 1
ATOM 691 C CA . HIS A 1 86 ? -4.692 -3.663 6.909 1.00 89.69 86 HIS A CA 1
ATOM 692 C C . HIS A 1 86 ? -3.556 -3.458 5.913 1.00 89.69 86 HIS A C 1
ATOM 694 O O . HIS A 1 86 ? -2.366 -3.489 6.259 1.00 89.69 86 HIS A O 1
ATOM 700 N N . ASN A 1 87 ? -3.914 -3.229 4.653 1.00 90.44 87 ASN A N 1
ATOM 701 C CA . ASN A 1 87 ? -2.967 -2.754 3.662 1.00 90.44 87 ASN A CA 1
ATOM 702 C C . ASN A 1 87 ? -3.551 -1.671 2.758 1.00 90.44 87 ASN A C 1
ATOM 704 O O . ASN A 1 87 ? -4.743 -1.634 2.478 1.00 90.44 87 ASN A O 1
ATOM 708 N N . LEU A 1 88 ? -2.672 -0.778 2.317 1.00 91.50 88 LEU A N 1
ATOM 709 C CA . LEU A 1 88 ? -2.950 0.281 1.361 1.00 91.50 88 LEU A CA 1
ATOM 710 C C . LEU A 1 88 ? -1.975 0.118 0.206 1.00 91.50 88 LEU A C 1
ATOM 712 O O . LEU A 1 88 ? -0.776 -0.072 0.423 1.00 91.50 88 LEU A O 1
ATOM 716 N N . VAL A 1 89 ? -2.489 0.190 -1.013 1.00 91.50 89 VAL A N 1
ATOM 717 C CA . VAL A 1 89 ? -1.678 0.123 -2.221 1.00 91.50 89 VAL A CA 1
ATOM 718 C C . VAL A 1 89 ? -1.626 1.494 -2.871 1.00 91.50 89 VAL A C 1
ATOM 720 O O . VAL A 1 89 ? -2.668 2.107 -3.082 1.00 91.50 89 VAL A O 1
ATOM 723 N N . ILE A 1 90 ? -0.416 1.962 -3.172 1.00 89.75 90 ILE A N 1
ATOM 724 C CA . ILE A 1 90 ? -0.169 3.189 -3.930 1.00 89.75 90 ILE A CA 1
ATOM 725 C C . ILE A 1 90 ? 0.413 2.799 -5.282 1.00 89.75 90 ILE A C 1
ATOM 727 O O . ILE A 1 90 ? 1.468 2.165 -5.347 1.00 89.75 90 ILE A O 1
ATOM 731 N N . GLU A 1 91 ? -0.261 3.181 -6.355 1.00 87.19 91 GLU A N 1
ATOM 732 C CA . GLU A 1 91 ? 0.197 2.961 -7.721 1.00 87.19 91 GLU A CA 1
ATOM 733 C C . GLU A 1 91 ? 0.717 4.256 -8.322 1.00 87.19 91 GLU A C 1
ATOM 735 O O . GLU A 1 91 ? 0.071 5.302 -8.224 1.00 87.19 91 GLU A O 1
ATOM 740 N N . GLN A 1 92 ? 1.854 4.155 -9.007 1.00 85.00 92 GLN A N 1
ATOM 741 C CA . GLN A 1 92 ? 2.414 5.245 -9.786 1.00 85.00 92 GLN A CA 1
ATOM 742 C C . GLN A 1 92 ? 2.780 4.749 -11.186 1.00 85.00 92 GLN A C 1
ATOM 744 O O . GLN A 1 92 ? 3.602 3.841 -11.345 1.00 85.00 92 GLN A O 1
ATOM 749 N N . GLU A 1 93 ? 2.175 5.353 -12.207 1.00 80.81 93 GLU A N 1
ATOM 750 C CA . GLU A 1 93 ? 2.524 5.097 -13.607 1.00 80.81 93 GLU A CA 1
ATOM 751 C C . GLU A 1 93 ? 3.841 5.801 -13.970 1.00 80.81 93 GLU A C 1
ATOM 753 O O . GLU A 1 93 ? 4.078 6.959 -13.611 1.00 80.81 93 GLU A O 1
ATOM 758 N N . LEU A 1 94 ? 4.715 5.086 -14.680 1.00 70.25 94 LEU A N 1
ATOM 759 C CA . LEU A 1 94 ? 5.982 5.602 -15.187 1.00 70.25 94 LEU A CA 1
ATOM 760 C C . LEU A 1 94 ? 5.760 6.144 -16.606 1.00 70.25 94 LEU A C 1
ATOM 762 O O . LEU A 1 94 ? 5.618 5.371 -17.550 1.00 70.25 94 LEU A O 1
ATOM 766 N N . GLY A 1 95 ? 5.726 7.469 -16.766 1.00 64.38 95 GLY A N 1
ATOM 767 C CA . GLY A 1 95 ? 5.711 8.105 -18.087 1.00 64.38 95 GLY A CA 1
ATOM 768 C C . GLY A 1 95 ? 7.087 8.091 -18.774 1.00 64.38 95 GLY A C 1
ATOM 769 O O . GLY A 1 95 ? 8.116 7.964 -18.110 1.00 64.38 95 GLY A O 1
ATOM 770 N N . GLU A 1 96 ? 7.117 8.315 -20.096 1.00 54.62 96 GLU A N 1
ATOM 771 C CA . GLU A 1 96 ? 8.342 8.316 -20.931 1.00 54.62 96 GLU A CA 1
ATOM 772 C C . GLU A 1 96 ? 9.421 9.335 -20.493 1.00 54.62 96 GLU A C 1
ATOM 774 O O . GLU A 1 96 ? 10.572 9.215 -20.897 1.00 54.62 96 GLU A O 1
ATOM 779 N N . ASN A 1 97 ? 9.078 10.310 -19.639 1.00 53.97 97 ASN A N 1
ATOM 780 C CA . ASN A 1 97 ? 9.980 11.356 -19.133 1.00 53.97 97 ASN A CA 1
ATOM 781 C C . ASN A 1 97 ? 9.957 11.499 -17.597 1.00 53.97 97 ASN A C 1
ATOM 783 O O . ASN A 1 97 ? 10.133 12.599 -17.082 1.00 53.97 97 ASN A O 1
ATOM 787 N N . GLU A 1 98 ? 9.678 10.424 -16.851 1.00 52.56 98 GLU A N 1
ATOM 788 C CA . GLU A 1 98 ? 9.559 10.437 -15.376 1.00 52.56 98 GLU A CA 1
ATOM 789 C C . GLU A 1 98 ? 8.474 11.368 -14.793 1.00 52.56 98 GLU A C 1
ATOM 791 O O . GLU A 1 98 ? 8.376 11.515 -13.572 1.00 52.56 98 GLU A O 1
ATOM 796 N N . ASN A 1 99 ? 7.642 11.984 -15.634 1.00 50.69 99 ASN A N 1
ATOM 797 C CA . ASN A 1 99 ? 6.495 12.757 -15.181 1.00 50.69 99 ASN A CA 1
ATOM 798 C C . ASN A 1 99 ? 5.423 11.794 -14.659 1.00 50.69 99 ASN A C 1
ATOM 800 O O . ASN A 1 99 ? 4.922 10.946 -15.399 1.00 50.69 99 ASN A O 1
ATOM 804 N N . VAL A 1 100 ? 5.103 11.925 -13.371 1.00 56.72 100 VAL A N 1
ATOM 805 C CA . VAL A 1 100 ? 4.053 11.161 -12.692 1.00 56.72 100 VAL A CA 1
ATOM 806 C C . VAL A 1 100 ? 2.706 11.541 -13.297 1.00 56.72 100 VAL A C 1
ATOM 808 O O . VAL A 1 100 ? 2.305 12.700 -13.213 1.00 56.72 100 VAL A O 1
ATOM 811 N N . MET A 1 101 ? 2.029 10.586 -13.939 1.00 55.03 101 MET A N 1
ATOM 812 C CA . MET A 1 101 ? 0.758 10.846 -14.630 1.00 55.03 101 MET A CA 1
ATOM 813 C C . MET A 1 101 ? -0.476 10.740 -13.721 1.00 55.03 101 MET A C 1
ATOM 815 O O . MET A 1 101 ? -1.544 11.213 -14.095 1.00 55.03 101 MET A O 1
ATOM 819 N N . GLY A 1 102 ? -0.324 10.190 -12.516 1.00 65.50 102 GLY A N 1
ATOM 820 C CA . GLY A 1 102 ? -1.369 10.125 -11.496 1.00 65.50 102 GLY A CA 1
ATOM 821 C C . GLY A 1 102 ? -1.008 9.130 -10.397 1.00 65.50 102 GLY A C 1
ATOM 822 O O . GLY A 1 102 ? -0.294 8.157 -10.653 1.00 65.50 102 GLY A O 1
ATOM 823 N N . GLU A 1 103 ? -1.481 9.390 -9.180 1.00 75.19 103 GLU A N 1
ATOM 824 C CA . GLU A 1 103 ? -1.376 8.472 -8.046 1.00 75.19 103 GLU A CA 1
ATOM 825 C C . GLU A 1 103 ? -2.741 7.825 -7.799 1.00 75.19 103 GLU A C 1
ATOM 827 O O . GLU A 1 103 ? -3.765 8.512 -7.735 1.00 75.19 103 GLU A O 1
ATOM 832 N N . LYS A 1 104 ? -2.760 6.496 -7.663 1.00 84.31 104 LYS A N 1
ATOM 833 C CA . LYS A 1 104 ? -3.974 5.753 -7.302 1.00 84.31 104 LYS A CA 1
ATOM 834 C C . LYS A 1 104 ? -3.783 5.040 -5.977 1.00 84.31 104 LYS A C 1
ATOM 836 O O . LYS A 1 104 ? -2.773 4.378 -5.756 1.00 84.31 104 LYS A O 1
ATOM 841 N N . LEU A 1 105 ? -4.775 5.182 -5.106 1.00 84.69 105 LEU A N 1
ATOM 842 C CA . LEU A 1 105 ? -4.838 4.554 -3.791 1.00 84.69 105 LEU A CA 1
ATOM 843 C C . LEU A 1 105 ? -5.881 3.446 -3.820 1.00 84.69 105 LEU A C 1
ATOM 845 O O . LEU A 1 105 ? -7.060 3.734 -4.021 1.00 84.69 105 LEU A O 1
ATOM 849 N N . SER A 1 106 ? -5.460 2.209 -3.582 1.00 87.62 106 SER A N 1
ATOM 850 C CA . SER A 1 106 ? -6.321 1.029 -3.640 1.00 87.62 106 SER A CA 1
ATOM 851 C C . SER A 1 106 ? -6.359 0.297 -2.290 1.00 87.62 106 SER A C 1
ATOM 853 O O . SER A 1 106 ? -5.318 0.028 -1.686 1.00 87.62 106 SER A O 1
ATOM 855 N N . THR A 1 107 ? -7.563 -0.039 -1.819 1.00 86.12 107 THR A N 1
ATOM 856 C CA . THR A 1 107 ? -7.818 -0.874 -0.626 1.00 86.12 107 THR A CA 1
ATOM 857 C C . THR A 1 107 ? -8.889 -1.931 -0.917 1.00 86.12 107 THR A C 1
ATOM 859 O O . THR A 1 107 ? -9.612 -1.830 -1.910 1.00 86.12 107 THR A O 1
ATOM 862 N N . CYS A 1 108 ? -9.023 -2.924 -0.039 1.00 85.25 108 CYS A N 1
ATOM 863 C CA . CYS A 1 108 ? -10.138 -3.867 -0.044 1.00 85.25 108 CYS A CA 1
ATOM 864 C C . CYS A 1 108 ? -11.162 -3.495 1.024 1.00 85.25 108 CYS A C 1
ATOM 866 O O . CYS A 1 108 ? -10.798 -3.186 2.153 1.00 85.25 108 CYS A O 1
ATOM 868 N N . TYR A 1 109 ? -12.442 -3.550 0.663 1.00 81.75 109 TYR A N 1
ATOM 869 C CA . TYR A 1 109 ? -13.550 -3.274 1.569 1.00 81.75 109 TYR A CA 1
ATOM 870 C C . TYR A 1 109 ? -14.606 -4.380 1.490 1.00 81.75 109 TYR A C 1
ATOM 872 O O . TYR A 1 109 ? -14.951 -4.846 0.403 1.00 81.75 109 TYR A O 1
ATOM 880 N N . GLY A 1 110 ? -15.122 -4.808 2.638 1.00 76.31 110 GLY A N 1
ATOM 881 C CA . GLY A 1 110 ? -16.210 -5.778 2.752 1.00 76.31 110 GLY A CA 1
ATOM 882 C C . GLY A 1 110 ? -16.356 -6.303 4.178 1.00 76.31 110 GLY A C 1
ATOM 883 O O . GLY A 1 110 ? -15.610 -5.903 5.068 1.00 76.31 110 GLY A O 1
ATOM 884 N N . ASP A 1 111 ? -17.312 -7.209 4.373 1.00 65.56 111 ASP A N 1
ATOM 885 C CA . ASP A 1 111 ? -17.736 -7.676 5.703 1.00 65.56 111 ASP A CA 1
ATOM 886 C C . ASP A 1 111 ? -16.692 -8.551 6.425 1.00 65.56 111 ASP A C 1
ATOM 888 O O . ASP A 1 111 ? -16.804 -8.791 7.627 1.00 65.56 111 ASP A O 1
ATOM 892 N N . ASP A 1 112 ? -15.675 -9.034 5.706 1.00 64.75 112 ASP A N 1
ATOM 893 C CA . ASP A 1 112 ? -14.592 -9.847 6.259 1.00 64.75 112 ASP A CA 1
ATOM 894 C C . ASP A 1 112 ? -13.320 -8.991 6.408 1.00 64.75 112 ASP A C 1
ATOM 896 O O . ASP A 1 112 ? -12.588 -8.744 5.446 1.00 64.75 112 ASP A O 1
ATOM 900 N N . CYS A 1 113 ? -13.061 -8.511 7.631 1.00 57.00 113 CYS A N 1
ATOM 901 C CA . CYS A 1 113 ? -11.999 -7.551 7.978 1.00 57.00 113 CYS A CA 1
ATOM 902 C C . CYS A 1 113 ? -10.556 -8.064 7.780 1.00 57.00 113 CYS A C 1
ATOM 904 O O . CYS A 1 113 ? -9.607 -7.436 8.240 1.00 57.00 113 CYS A O 1
ATOM 906 N N . THR A 1 114 ? -10.367 -9.222 7.146 1.00 68.94 114 THR A N 1
ATOM 907 C CA . THR A 1 114 ? -9.048 -9.826 6.903 1.00 68.94 114 THR A CA 1
ATOM 908 C C . THR A 1 114 ? -8.594 -9.737 5.448 1.00 68.94 114 THR A C 1
ATOM 910 O O . THR A 1 114 ? -7.481 -10.161 5.114 1.00 68.94 114 THR A O 1
ATOM 913 N N . CYS A 1 115 ? -9.435 -9.195 4.568 1.00 78.38 115 CYS A N 1
ATOM 914 C CA . CYS A 1 115 ? -9.157 -9.181 3.145 1.00 78.38 115 CYS A CA 1
ATOM 915 C C . CYS A 1 1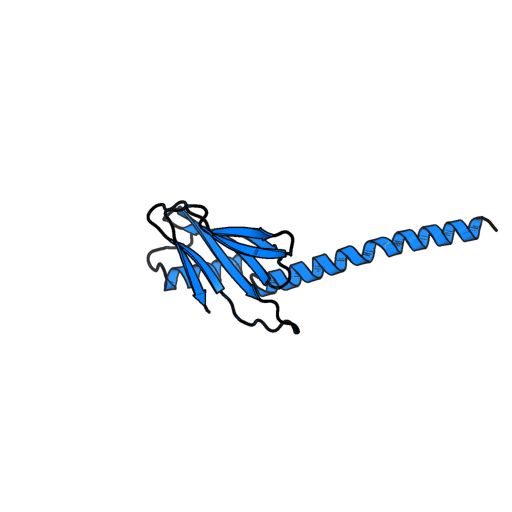15 ? -8.146 -8.097 2.776 1.00 78.38 115 CYS A C 1
ATOM 917 O O . CYS A 1 115 ? -8.308 -6.917 3.068 1.00 78.38 115 CYS A O 1
ATOM 919 N N . LYS A 1 116 ? -7.081 -8.534 2.108 1.00 81.50 116 LYS A N 1
ATOM 920 C CA . LYS A 1 116 ? -5.930 -7.726 1.719 1.00 81.50 116 LYS A CA 1
ATOM 921 C C . LYS A 1 116 ? -5.926 -7.533 0.210 1.00 81.50 116 LYS A C 1
ATOM 923 O O . LYS A 1 116 ? -6.313 -8.429 -0.549 1.00 81.50 116 LYS A O 1
ATOM 928 N N . VAL A 1 117 ? -5.407 -6.392 -0.233 1.00 85.06 117 VAL A N 1
ATOM 929 C CA . VAL A 1 117 ? -5.108 -6.192 -1.657 1.00 85.06 117 VAL A CA 1
ATOM 930 C C . VAL A 1 117 ? -4.054 -7.213 -2.097 1.00 85.06 117 VAL A C 1
ATOM 932 O O . VAL A 1 117 ? -2.993 -7.337 -1.483 1.00 85.06 117 VAL A O 1
ATOM 935 N N . ARG A 1 118 ? -4.361 -7.949 -3.163 1.00 86.00 118 ARG A N 1
ATOM 936 C CA . ARG A 1 118 ? -3.490 -8.877 -3.879 1.00 86.00 118 ARG A CA 1
ATOM 937 C C . ARG A 1 118 ? -2.929 -8.168 -5.103 1.00 86.00 118 ARG A C 1
ATOM 939 O O . ARG A 1 118 ? -3.693 -7.626 -5.893 1.00 86.00 118 ARG A O 1
ATOM 946 N N . VAL A 1 119 ? -1.617 -8.256 -5.288 1.00 85.75 119 VAL A N 1
ATOM 947 C CA . VAL A 1 119 ? -0.911 -7.752 -6.471 1.00 85.75 119 VAL A CA 1
ATOM 948 C C . VAL A 1 119 ? -0.283 -8.940 -7.198 1.00 85.75 119 VAL A C 1
ATOM 950 O O . VAL A 1 119 ? 0.381 -9.765 -6.571 1.00 85.75 119 VAL A O 1
ATOM 953 N N . MET A 1 120 ? -0.518 -9.053 -8.503 1.00 83.94 120 MET A N 1
ATOM 954 C CA . MET A 1 120 ? 0.019 -10.104 -9.369 1.00 83.94 120 MET A CA 1
ATOM 955 C C . MET A 1 120 ? 0.777 -9.476 -10.535 1.00 83.94 120 MET A C 1
ATOM 957 O O . MET A 1 120 ? 0.317 -8.492 -11.105 1.00 83.94 120 MET A O 1
ATOM 961 N N . VAL A 1 121 ? 1.921 -10.055 -10.901 1.00 84.06 121 VAL A N 1
ATOM 962 C CA . VAL A 1 121 ? 2.690 -9.650 -12.084 1.00 84.06 121 VAL A CA 1
ATOM 963 C C . VAL A 1 121 ? 2.650 -10.792 -13.091 1.00 84.06 121 VAL A C 1
ATOM 965 O O . VAL A 1 121 ? 2.989 -11.923 -12.741 1.00 84.06 121 VAL A O 1
ATOM 968 N N . ASP A 1 122 ? 2.193 -10.516 -14.311 1.00 84.81 122 ASP A N 1
ATOM 969 C CA . ASP A 1 122 ? 2.157 -11.512 -15.383 1.00 84.81 122 ASP A CA 1
ATOM 970 C C . ASP A 1 122 ? 3.541 -11.709 -16.036 1.00 84.81 122 ASP A C 1
ATOM 972 O O . ASP A 1 122 ? 4.511 -11.004 -15.752 1.00 84.81 122 ASP A O 1
ATOM 976 N N . ASN A 1 123 ? 3.634 -12.667 -16.962 1.00 84.00 123 ASN A N 1
ATOM 977 C CA . ASN A 1 123 ? 4.880 -12.954 -17.686 1.00 84.00 123 ASN A CA 1
ATOM 978 C C . ASN A 1 123 ? 5.343 -11.808 -18.606 1.00 84.00 123 ASN A C 1
ATOM 980 O O . ASN A 1 123 ? 6.467 -11.848 -19.101 1.00 84.00 123 ASN A O 1
ATOM 984 N N . ASN A 1 124 ? 4.490 -10.813 -18.851 1.00 83.88 124 ASN A N 1
ATOM 985 C CA . ASN A 1 124 ? 4.795 -9.634 -19.654 1.00 83.88 124 ASN A CA 1
ATOM 986 C C . ASN A 1 124 ? 5.199 -8.430 -18.784 1.00 83.88 124 ASN A C 1
ATOM 988 O O . ASN A 1 124 ? 5.492 -7.369 -19.330 1.00 83.88 124 ASN A O 1
ATOM 992 N N . GLY A 1 125 ? 5.208 -8.568 -17.452 1.00 75.69 125 GLY A N 1
ATOM 993 C CA . GLY A 1 125 ? 5.481 -7.471 -16.523 1.00 75.69 125 GLY A CA 1
ATOM 994 C C . GLY A 1 125 ? 4.284 -6.544 -16.279 1.00 75.69 125 GLY A C 1
ATOM 995 O O . GLY A 1 125 ? 4.454 -5.458 -15.715 1.00 75.69 125 GLY A O 1
ATOM 996 N N . ASN A 1 126 ? 3.073 -6.947 -16.678 1.00 82.56 126 ASN A N 1
ATOM 997 C CA . ASN A 1 126 ? 1.847 -6.232 -16.343 1.00 82.56 126 ASN A CA 1
ATOM 998 C C . ASN A 1 126 ? 1.454 -6.531 -14.899 1.00 82.56 126 ASN A C 1
ATOM 1000 O O . ASN A 1 126 ? 1.440 -7.685 -14.475 1.00 82.56 126 ASN A O 1
ATOM 1004 N N . VAL A 1 127 ? 1.084 -5.485 -14.162 1.00 82.56 127 VAL A N 1
ATOM 1005 C CA . VAL A 1 127 ? 0.617 -5.610 -12.778 1.00 82.56 127 VAL A CA 1
ATOM 1006 C C . VAL A 1 127 ? -0.909 -5.591 -12.739 1.00 82.56 127 VAL A C 1
ATOM 1008 O O . VAL A 1 127 ? -1.523 -4.607 -13.157 1.00 82.56 127 VAL A O 1
ATOM 1011 N N . GLU A 1 128 ? -1.509 -6.644 -12.204 1.00 86.44 128 GLU A N 1
ATOM 1012 C CA . GLU A 1 128 ? -2.936 -6.756 -11.906 1.00 86.44 128 GLU A CA 1
ATOM 1013 C C . GLU A 1 128 ? -3.149 -6.674 -10.390 1.00 86.44 128 GLU A C 1
ATOM 1015 O O . GLU A 1 128 ? -2.341 -7.193 -9.614 1.00 86.44 128 GLU A O 1
ATOM 1020 N N . MET A 1 129 ? -4.237 -6.039 -9.953 1.00 86.19 129 MET A N 1
ATOM 1021 C CA . MET A 1 129 ? -4.607 -6.002 -8.540 1.00 86.19 129 MET A CA 1
ATOM 1022 C C . MET A 1 129 ? -6.048 -6.441 -8.334 1.00 86.19 129 MET A C 1
ATOM 1024 O O . MET A 1 129 ? -6.896 -6.299 -9.212 1.00 86.19 129 MET A O 1
ATOM 1028 N N . GLY A 1 130 ? -6.323 -6.943 -7.139 1.00 87.88 130 GLY A N 1
ATOM 1029 C CA . GLY A 1 130 ? -7.671 -7.245 -6.683 1.00 87.88 130 GLY A CA 1
ATOM 1030 C C . GLY A 1 130 ? -7.681 -7.545 -5.194 1.00 87.88 130 GLY A C 1
ATOM 1031 O O . GLY A 1 130 ? -6.665 -7.397 -4.522 1.00 87.88 130 GLY A O 1
ATOM 1032 N N . CYS A 1 131 ? -8.807 -8.011 -4.672 1.00 87.31 131 CYS A N 1
ATOM 1033 C CA . CYS A 1 131 ? -8.879 -8.506 -3.300 1.00 87.31 131 CYS A CA 1
ATOM 1034 C C . CYS A 1 131 ? -8.568 -10.001 -3.243 1.00 87.31 131 CYS A C 1
ATOM 1036 O O . CYS A 1 131 ? -8.894 -10.757 -4.159 1.00 87.31 131 CYS A O 1
ATOM 1038 N N . ASN A 1 132 ? -7.900 -10.439 -2.176 1.00 86.56 132 ASN A N 1
ATOM 1039 C CA . ASN A 1 132 ? -7.612 -11.859 -1.953 1.00 86.56 132 ASN A CA 1
ATOM 1040 C C . ASN A 1 132 ? -8.868 -12.687 -1.608 1.00 86.56 132 ASN A C 1
ATOM 1042 O O . ASN A 1 132 ? -8.836 -13.908 -1.752 1.00 86.56 132 ASN A O 1
ATOM 1046 N N . CYS A 1 133 ? -9.955 -12.041 -1.186 1.00 82.69 133 CYS A N 1
ATOM 1047 C CA . CYS A 1 133 ? -11.246 -12.659 -0.898 1.00 82.69 133 CYS A CA 1
ATOM 1048 C C . CYS A 1 133 ? -12.293 -12.277 -1.945 1.00 82.69 133 CYS A C 1
ATOM 1050 O O . CYS A 1 133 ? -12.298 -11.154 -2.443 1.00 82.69 133 CYS A O 1
ATOM 1052 N N . SER A 1 134 ? -13.251 -13.171 -2.195 1.00 83.06 134 SER A N 1
ATOM 1053 C CA . SER A 1 134 ? -14.413 -12.886 -3.049 1.00 83.06 134 SER A CA 1
ATOM 1054 C C . SER A 1 134 ? -15.509 -12.064 -2.361 1.00 83.06 134 SER A C 1
ATOM 1056 O O . SER A 1 134 ? -16.395 -11.558 -3.038 1.00 83.06 134 SER A O 1
ATOM 1058 N N . SER A 1 135 ? -15.486 -11.970 -1.028 1.00 83.50 135 SER A N 1
ATOM 1059 C CA . SER A 1 135 ? -16.445 -11.207 -0.212 1.00 83.50 135 SER A CA 1
ATOM 1060 C C . SER A 1 135 ? -16.154 -9.705 -0.164 1.00 83.50 135 SER A C 1
ATOM 1062 O O . SER A 1 135 ? -16.991 -8.942 0.311 1.00 83.50 135 SER A O 1
ATOM 1064 N N . CYS A 1 136 ? -14.991 -9.274 -0.657 1.00 84.06 136 CYS A N 1
ATOM 1065 C CA . CYS A 1 136 ? -14.575 -7.877 -0.651 1.00 84.06 136 CYS A CA 1
ATOM 1066 C C . CYS A 1 136 ? -14.489 -7.321 -2.066 1.00 84.06 136 CYS A C 1
ATOM 1068 O O . CYS A 1 136 ? -14.118 -8.019 -3.010 1.00 84.06 136 CYS A O 1
ATOM 1070 N N . TYR A 1 137 ? -14.781 -6.033 -2.192 1.00 83.94 137 TYR A N 1
ATOM 1071 C CA . TYR A 1 137 ? -14.562 -5.274 -3.410 1.00 83.94 137 TYR A CA 1
ATOM 1072 C C . TYR A 1 137 ? -13.383 -4.319 -3.236 1.00 83.94 137 TYR A C 1
ATOM 1074 O O . TYR A 1 137 ? -13.071 -3.860 -2.136 1.00 83.94 137 TYR A O 1
ATOM 1082 N N . MET A 1 138 ? -12.705 -4.039 -4.344 1.00 88.00 138 MET A N 1
ATOM 1083 C CA . MET A 1 138 ? -11.594 -3.099 -4.370 1.00 88.00 138 MET A CA 1
ATOM 1084 C C . MET A 1 138 ? -12.135 -1.673 -4.483 1.00 88.00 138 MET A C 1
ATOM 1086 O O . MET A 1 138 ? -13.003 -1.400 -5.313 1.00 88.00 138 MET A O 1
ATOM 1090 N N . VAL A 1 139 ? -11.610 -0.768 -3.664 1.00 84.69 139 VAL A N 1
ATOM 1091 C CA . VAL A 1 139 ? -11.903 0.665 -3.723 1.00 84.69 139 VAL A CA 1
ATOM 1092 C C . VAL A 1 139 ? -10.642 1.381 -4.166 1.00 84.69 139 VAL A C 1
ATOM 1094 O O . VAL A 1 139 ? -9.632 1.317 -3.469 1.00 84.69 139 VAL A O 1
ATOM 1097 N N . THR A 1 140 ? -10.721 2.075 -5.300 1.00 84.69 140 THR A N 1
ATOM 1098 C CA . THR A 1 140 ? -9.621 2.870 -5.856 1.00 84.69 140 THR A CA 1
ATOM 1099 C C . THR A 1 140 ? -9.993 4.347 -5.836 1.00 84.69 140 THR A C 1
ATOM 1101 O O . THR A 1 140 ? -11.085 4.725 -6.256 1.00 84.69 140 THR A O 1
ATOM 1104 N N . THR A 1 141 ? -9.092 5.187 -5.334 1.00 81.38 141 THR A N 1
ATOM 1105 C CA . THR A 1 141 ? -9.234 6.648 -5.306 1.00 81.38 141 THR A CA 1
ATOM 1106 C C . THR A 1 141 ? -8.097 7.279 -6.099 1.00 81.38 141 THR A C 1
ATOM 1108 O O . THR A 1 141 ? -6.941 6.915 -5.897 1.00 81.38 141 THR A O 1
ATOM 1111 N N . GLU A 1 142 ? -8.422 8.223 -6.978 1.00 78.50 142 GLU A N 1
ATOM 1112 C CA . GLU A 1 142 ? -7.440 9.046 -7.695 1.00 78.50 142 GLU A CA 1
ATOM 1113 C C . GLU A 1 142 ? -7.116 10.291 -6.851 1.00 78.50 142 GLU A C 1
ATOM 1115 O O . GLU A 1 142 ? -8.029 10.884 -6.259 1.00 78.50 142 GLU A O 1
ATOM 1120 N N . VAL A 1 143 ? -5.827 10.638 -6.741 1.00 65.88 143 VAL A N 1
ATOM 1121 C CA . VAL A 1 143 ? -5.312 11.763 -5.930 1.00 65.88 143 VAL A CA 1
ATOM 1122 C C . VAL A 1 143 ? -4.854 12.913 -6.810 1.00 65.88 143 VAL A C 1
ATOM 1124 O O . VAL A 1 143 ? -4.128 12.645 -7.794 1.00 65.88 143 VAL A O 1
#

Sequence (143 aa):
MASKIFFLILTLVFLGCQKSNQDYTHLIQQEKKIVASKEAAFERVTQYLAKQFPEEALLQINHVSFVHGSHKIVALIFYQTQTGEHNLVIEQELGENENVMGEKLSTCYGDDCTCKVRVMVDNNGNVEMGCNCSSCYMVTTEV